Protein AF-A0ABD1MA36-F1 (afdb_monomer)

Sequence (153 aa):
MAEEEENAASSSSEFPKGRVKKIMALDKDVKRVSSEALFLVSRSTELFLQFLAEKSAQVAIEKKRKTVNLEHVRTAVKRHQPTRDFLLDDLPPPSKPNKPDKPTTSAARPKSDKPPLPGTRRIDQFFRKPEREAQAQEQAQAQTQPPVPVDES

InterPro domains:
  IPR003958 Transcription factor CBF/NF-Y/archaeal histone domain [PF00808] (14-77)
  IPR009072 Histone-fold [G3DSA:1.10.20.10] (1-92)
  IPR009072 Histone-fold [SSF47113] (12-80)
  IPR050568 Transcription/DNA replication regulator [PTHR10252] (5-130)

Structure (mmCIF, N/CA/C/O backbone):
data_AF-A0ABD1MA36-F1
#
_entry.id   AF-A0ABD1MA36-F1
#
loop_
_atom_site.group_PDB
_atom_site.id
_atom_site.type_symbol
_atom_site.label_atom_id
_atom_site.label_alt_id
_atom_site.label_comp_id
_atom_site.label_asym_id
_atom_site.label_entity_id
_atom_site.label_seq_id
_atom_site.pdbx_PDB_ins_code
_atom_site.Cartn_x
_atom_site.Cartn_y
_atom_site.Cartn_z
_atom_site.occupancy
_atom_site.B_iso_or_equiv
_atom_site.auth_seq_id
_atom_site.auth_comp_id
_atom_site.auth_asym_id
_atom_site.auth_atom_id
_atom_site.pdbx_PDB_model_num
ATOM 1 N N . MET A 1 1 ? 12.471 35.512 6.711 1.00 40.81 1 MET A N 1
ATOM 2 C CA . MET A 1 1 ? 12.816 34.508 5.686 1.00 40.81 1 MET A CA 1
ATOM 3 C C . MET A 1 1 ? 12.714 33.170 6.378 1.00 40.81 1 MET A C 1
ATOM 5 O O . MET A 1 1 ? 13.390 32.997 7.378 1.00 40.81 1 MET A O 1
ATOM 9 N N . ALA A 1 2 ? 11.750 32.345 5.972 1.00 47.16 2 ALA A N 1
ATOM 10 C CA . ALA A 1 2 ? 11.519 31.042 6.580 1.00 47.16 2 ALA A CA 1
ATOM 11 C C . ALA A 1 2 ? 12.681 30.113 6.220 1.00 47.16 2 ALA A C 1
ATOM 13 O O . ALA A 1 2 ? 13.101 30.077 5.066 1.00 47.16 2 ALA A O 1
ATOM 14 N N . GLU A 1 3 ? 13.209 29.438 7.230 1.00 49.53 3 GLU A N 1
ATOM 15 C CA . GLU A 1 3 ? 14.251 28.433 7.098 1.00 49.53 3 GLU A CA 1
ATOM 16 C C . GLU A 1 3 ? 13.647 27.214 6.392 1.00 49.53 3 GLU A C 1
ATOM 18 O O . GLU A 1 3 ? 12.673 26.624 6.863 1.00 49.53 3 GLU A O 1
ATOM 23 N N . GLU A 1 4 ? 14.174 26.888 5.213 1.00 54.16 4 GLU A N 1
ATOM 24 C CA . GLU A 1 4 ? 13.885 25.636 4.524 1.00 54.16 4 GLU A CA 1
ATOM 25 C C . GLU A 1 4 ? 14.589 24.521 5.298 1.00 54.16 4 GLU A C 1
ATOM 27 O O . GLU A 1 4 ? 15.789 24.289 5.160 1.00 54.16 4 GLU A O 1
ATOM 32 N N . GLU A 1 5 ? 13.837 23.865 6.178 1.00 54.09 5 GLU A N 1
ATOM 33 C CA . GLU A 1 5 ? 14.258 22.635 6.834 1.00 54.09 5 GLU A CA 1
ATOM 34 C C . GLU A 1 5 ? 14.298 21.530 5.763 1.00 54.09 5 GLU A C 1
ATOM 36 O O . GLU A 1 5 ? 13.314 20.831 5.507 1.00 54.09 5 GLU A O 1
ATOM 41 N N . GLU A 1 6 ? 15.439 21.411 5.076 1.00 51.22 6 GLU A N 1
ATOM 42 C CA . GLU A 1 6 ? 15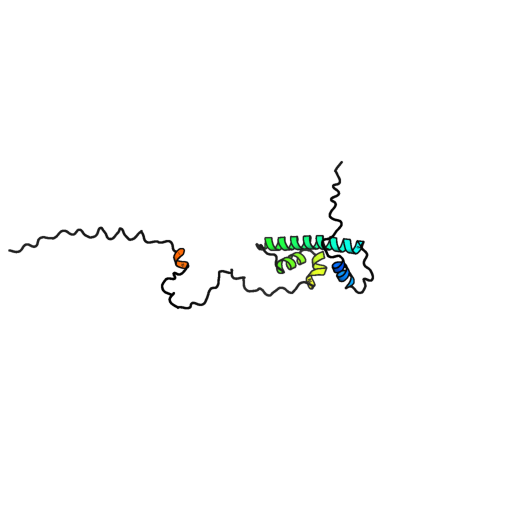.797 20.249 4.263 1.00 51.22 6 GLU A CA 1
ATOM 43 C C . GLU A 1 6 ? 15.914 19.048 5.206 1.00 51.22 6 GLU A C 1
ATOM 45 O O . GLU A 1 6 ? 16.984 18.666 5.682 1.00 51.22 6 GLU A O 1
ATOM 50 N N . ASN A 1 7 ? 14.765 18.469 5.543 1.00 51.31 7 ASN A N 1
ATOM 51 C CA . ASN A 1 7 ? 14.700 17.202 6.234 1.00 51.31 7 ASN A CA 1
ATOM 52 C C . ASN A 1 7 ? 15.269 16.160 5.271 1.00 51.31 7 ASN A C 1
ATOM 54 O O . ASN A 1 7 ? 14.581 15.701 4.355 1.00 51.31 7 ASN A O 1
ATOM 58 N N . ALA A 1 8 ? 16.549 15.841 5.459 1.00 49.66 8 ALA A N 1
ATOM 59 C CA . ALA A 1 8 ? 17.255 14.734 4.839 1.00 49.66 8 ALA A CA 1
ATOM 60 C C . ALA A 1 8 ? 16.605 13.409 5.274 1.00 49.66 8 ALA A C 1
ATOM 62 O O . ALA A 1 8 ? 17.170 12.615 6.027 1.00 49.66 8 ALA A O 1
ATOM 63 N N . ALA A 1 9 ? 15.381 13.177 4.803 1.00 56.97 9 ALA A N 1
ATOM 64 C CA . ALA A 1 9 ? 14.712 11.900 4.861 1.00 56.97 9 ALA A CA 1
ATOM 65 C C . ALA A 1 9 ? 15.627 10.917 4.137 1.00 56.97 9 ALA A C 1
ATOM 67 O O . ALA A 1 9 ? 15.914 11.083 2.950 1.00 56.97 9 ALA A O 1
ATOM 68 N N . SER A 1 10 ? 16.142 9.955 4.897 1.00 58.62 10 SER A N 1
ATOM 69 C CA . SER A 1 10 ? 17.074 8.917 4.473 1.00 58.62 10 SER A CA 1
ATOM 70 C C . SER A 1 10 ? 16.911 8.570 2.991 1.00 58.62 10 SER A C 1
ATOM 72 O O . SER A 1 10 ? 15.877 8.049 2.577 1.00 58.62 10 SER A O 1
ATOM 74 N N . SER A 1 11 ? 17.954 8.804 2.191 1.00 64.56 11 SER A N 1
ATOM 75 C CA . SER A 1 11 ? 18.029 8.451 0.760 1.00 64.56 11 SER A CA 1
ATOM 76 C C . SER A 1 11 ? 17.885 6.939 0.481 1.00 64.56 11 SER A C 1
ATOM 78 O O . SER A 1 11 ? 17.986 6.473 -0.656 1.00 64.56 11 SER A O 1
ATOM 80 N N . SER A 1 12 ? 17.630 6.154 1.526 1.00 70.81 12 SER A N 1
ATOM 81 C CA . SER A 1 12 ? 17.281 4.745 1.533 1.00 70.81 12 SER A CA 1
ATOM 82 C C . SER A 1 12 ? 15.805 4.538 1.890 1.00 70.81 12 SER A C 1
ATOM 84 O O . SER A 1 12 ? 15.363 4.955 2.957 1.00 70.81 12 SER A O 1
ATOM 86 N N . SER A 1 13 ? 15.076 3.815 1.039 1.00 80.06 13 SER A N 1
ATOM 87 C CA . SER A 1 13 ? 13.813 3.169 1.418 1.00 80.06 13 SER A CA 1
ATOM 88 C C . SER A 1 13 ? 14.076 1.916 2.266 1.00 80.06 13 SER A C 1
ATOM 90 O O . SER A 1 13 ? 15.102 1.254 2.078 1.00 80.06 13 SER A O 1
ATOM 92 N N . GLU A 1 14 ? 13.14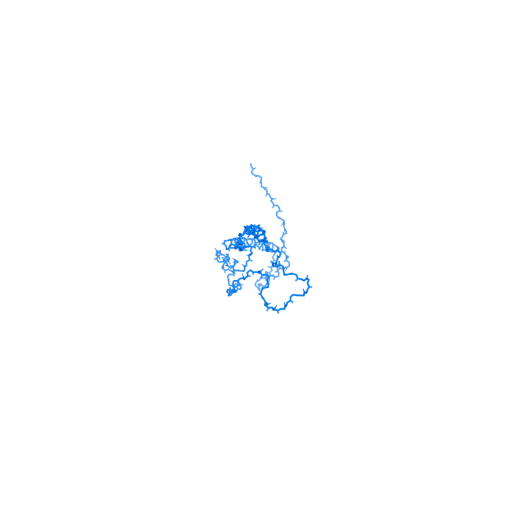1 1.561 3.151 1.00 87.12 14 GLU A N 1
ATOM 93 C CA . GLU A 1 14 ? 13.190 0.333 3.964 1.00 87.12 14 GLU A CA 1
ATOM 94 C C . GLU A 1 14 ? 12.997 -0.945 3.129 1.00 87.12 14 GLU A C 1
ATOM 96 O O . GLU A 1 14 ? 13.334 -2.052 3.562 1.00 87.12 14 GLU A O 1
ATOM 101 N N . PHE A 1 15 ? 12.476 -0.824 1.904 1.00 91.56 15 PHE A N 1
ATOM 102 C CA . PHE A 1 15 ? 12.208 -1.981 1.064 1.00 91.56 15 PHE A CA 1
ATOM 103 C C . PHE A 1 15 ? 13.481 -2.572 0.435 1.00 91.56 15 PHE A C 1
ATOM 105 O O . PHE A 1 15 ? 14.293 -1.856 -0.163 1.00 91.56 15 PHE A O 1
ATOM 112 N N . PRO A 1 16 ? 13.637 -3.912 0.432 1.00 94.62 16 PRO A N 1
ATOM 113 C CA . PRO A 1 16 ? 14.735 -4.557 -0.274 1.00 94.62 16 PRO A CA 1
ATOM 114 C C . PRO A 1 16 ? 14.669 -4.280 -1.783 1.00 94.62 16 PRO A C 1
ATOM 116 O O . PRO A 1 16 ? 13.815 -4.819 -2.492 1.00 94.62 16 PRO A O 1
ATOM 119 N N . LYS A 1 17 ? 15.631 -3.505 -2.299 1.00 92.50 17 LYS A N 1
ATOM 120 C CA . LYS A 1 17 ? 15.735 -3.111 -3.721 1.00 92.50 17 LYS A CA 1
ATOM 121 C C . LYS A 1 17 ? 15.542 -4.282 -4.690 1.00 92.50 17 LYS A C 1
ATOM 123 O O . LYS A 1 17 ? 14.803 -4.183 -5.668 1.00 92.50 17 LYS A O 1
ATOM 128 N N . GLY A 1 18 ? 16.174 -5.424 -4.402 1.00 95.25 18 GLY A N 1
ATOM 129 C CA . GLY A 1 18 ? 16.059 -6.628 -5.228 1.00 95.25 18 GLY A CA 1
ATOM 130 C C . GLY A 1 18 ? 14.643 -7.211 -5.273 1.00 95.25 18 GLY A C 1
ATOM 131 O O . GLY A 1 18 ? 14.244 -7.7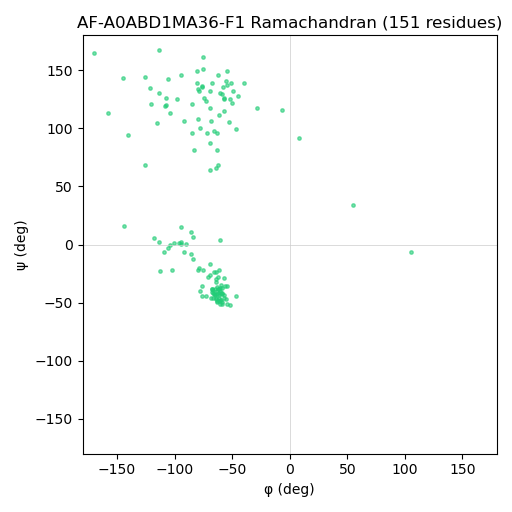59 -6.299 1.00 95.25 18 GLY A O 1
ATOM 132 N N . ARG A 1 19 ? 13.860 -7.080 -4.194 1.00 97.38 19 ARG A N 1
ATOM 133 C CA . ARG A 1 19 ? 12.474 -7.563 -4.144 1.00 97.38 19 ARG A CA 1
ATOM 134 C C . ARG A 1 19 ? 11.540 -6.644 -4.919 1.00 97.38 19 ARG A C 1
ATOM 136 O O . ARG A 1 19 ? 10.760 -7.156 -5.716 1.00 97.38 19 ARG A O 1
ATOM 143 N N . VAL A 1 20 ? 11.677 -5.328 -4.748 1.00 96.75 20 VAL A N 1
ATOM 144 C CA . VAL A 1 20 ? 10.892 -4.336 -5.501 1.00 96.75 20 VAL A CA 1
ATOM 145 C C . VAL A 1 20 ? 11.150 -4.494 -7.001 1.00 96.75 20 VAL A C 1
ATOM 147 O O . VAL A 1 20 ? 10.208 -4.666 -7.768 1.00 96.75 20 VAL A O 1
ATOM 150 N N . LYS A 1 21 ? 12.422 -4.599 -7.416 1.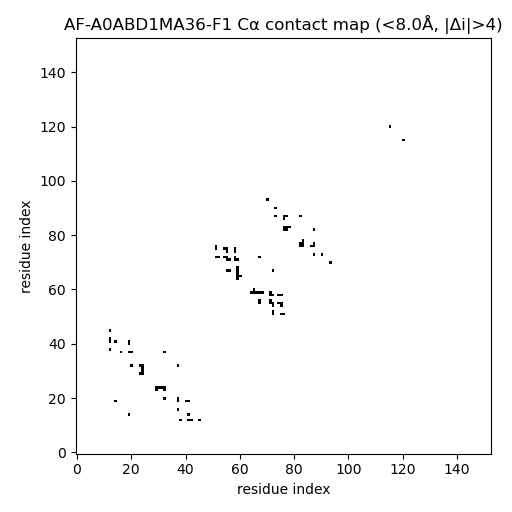00 96.38 21 LYS A N 1
ATOM 151 C CA . LYS A 1 21 ? 12.788 -4.825 -8.823 1.00 96.38 21 LYS A CA 1
ATOM 152 C C . LYS A 1 21 ? 12.179 -6.112 -9.390 1.00 96.38 21 LYS A C 1
ATOM 154 O O . LYS A 1 21 ? 11.706 -6.105 -10.521 1.00 96.38 21 LYS A O 1
ATOM 159 N N . LYS A 1 22 ? 12.179 -7.208 -8.619 1.00 97.19 22 LYS A N 1
ATOM 160 C CA . LYS A 1 22 ? 11.558 -8.477 -9.037 1.00 97.19 22 LYS A CA 1
ATOM 161 C C . LYS A 1 22 ? 10.050 -8.346 -9.241 1.00 97.19 22 LYS A C 1
ATOM 163 O O . LYS A 1 22 ? 9.550 -8.934 -10.184 1.00 97.19 22 LYS A O 1
ATOM 168 N N . ILE A 1 23 ? 9.351 -7.608 -8.376 1.00 97.62 23 ILE A N 1
ATOM 169 C CA . ILE A 1 23 ? 7.902 -7.385 -8.496 1.00 97.62 23 ILE A CA 1
ATOM 170 C C . ILE A 1 23 ? 7.598 -6.517 -9.720 1.00 97.62 23 ILE A C 1
ATOM 172 O O . ILE A 1 23 ? 6.749 -6.892 -10.518 1.00 97.62 23 ILE A O 1
ATOM 176 N N . MET A 1 24 ? 8.334 -5.417 -9.917 1.00 97.31 24 MET A N 1
ATOM 177 C CA . MET A 1 24 ? 8.173 -4.552 -11.095 1.00 97.31 24 MET A CA 1
ATOM 178 C C . MET A 1 24 ? 8.395 -5.312 -12.411 1.00 97.31 24 MET A C 1
ATOM 180 O O . MET A 1 24 ? 7.694 -5.074 -13.383 1.00 97.31 24 MET A O 1
ATOM 184 N N . ALA A 1 25 ? 9.350 -6.246 -12.434 1.00 95.94 25 ALA A N 1
ATOM 185 C CA . ALA A 1 25 ? 9.662 -7.065 -13.605 1.00 95.94 25 ALA A CA 1
ATOM 186 C C . ALA A 1 25 ? 8.759 -8.308 -13.774 1.00 95.94 25 ALA A C 1
ATOM 188 O O . ALA A 1 25 ? 9.043 -9.141 -14.633 1.00 95.94 25 ALA A O 1
ATOM 189 N N . LEU A 1 26 ? 7.708 -8.478 -12.955 1.00 97.00 26 LEU A N 1
ATOM 190 C CA . LEU A 1 26 ? 6.670 -9.488 -13.222 1.00 97.00 26 LEU A CA 1
ATOM 191 C C . LEU A 1 26 ? 5.826 -9.119 -14.444 1.00 97.00 26 LEU A C 1
ATOM 193 O O . LEU A 1 26 ? 5.273 -10.004 -15.097 1.00 97.00 26 LEU A O 1
ATOM 197 N N . ASP A 1 27 ? 5.736 -7.826 -14.745 1.00 96.56 27 ASP A N 1
ATOM 198 C CA . ASP A 1 27 ? 5.121 -7.332 -15.964 1.00 96.56 27 ASP A CA 1
ATOM 199 C C . ASP A 1 27 ? 6.035 -7.623 -17.168 1.00 96.56 27 ASP A C 1
ATOM 201 O O . ASP A 1 27 ? 7.204 -7.227 -17.201 1.00 96.56 27 ASP A O 1
ATOM 205 N N . LYS A 1 28 ? 5.489 -8.334 -18.162 1.00 96.25 28 LYS A N 1
ATOM 206 C CA . LYS A 1 28 ? 6.212 -8.779 -19.364 1.00 96.25 28 LYS A CA 1
ATOM 207 C C . LYS A 1 28 ? 6.647 -7.611 -20.248 1.00 96.25 28 LYS A C 1
ATOM 209 O O . LYS A 1 28 ? 7.617 -7.756 -20.994 1.00 96.25 28 LYS A O 1
ATOM 214 N N . ASP A 1 29 ? 5.970 -6.472 -20.147 1.00 96.94 29 ASP A N 1
ATOM 215 C CA . ASP A 1 29 ? 6.277 -5.286 -20.942 1.00 96.94 29 ASP A CA 1
ATOM 216 C C . ASP A 1 29 ? 7.414 -4.450 -20.317 1.00 96.94 29 ASP A C 1
ATOM 218 O O . ASP A 1 29 ? 8.041 -3.618 -20.985 1.00 96.94 29 ASP A O 1
ATOM 222 N N . VAL A 1 30 ? 7.782 -4.729 -19.059 1.00 96.12 30 VAL A N 1
ATOM 223 C CA . VAL A 1 30 ? 8.869 -4.047 -18.344 1.00 96.12 30 VAL A CA 1
ATOM 224 C C . VAL A 1 30 ? 10.221 -4.691 -18.668 1.00 96.12 30 VAL A C 1
ATOM 226 O O . VAL A 1 30 ? 10.668 -5.652 -18.047 1.00 96.12 3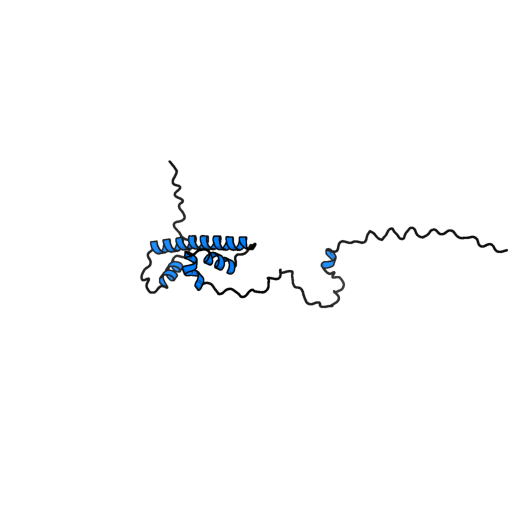0 VAL A O 1
ATOM 229 N N . LYS A 1 31 ? 10.941 -4.108 -19.635 1.00 93.69 31 LYS A N 1
ATOM 230 C CA . LYS A 1 31 ? 12.269 -4.601 -20.061 1.00 93.69 31 LYS A CA 1
ATOM 231 C C . LYS A 1 31 ? 13.407 -4.211 -19.117 1.00 93.69 31 LYS A C 1
ATOM 233 O O . LYS A 1 31 ? 14.351 -4.974 -18.916 1.00 93.69 31 LYS A O 1
ATOM 238 N N . ARG A 1 32 ? 13.382 -2.980 -18.602 1.00 94.31 32 ARG A N 1
ATOM 239 C CA . ARG A 1 32 ? 14.438 -2.407 -17.755 1.00 94.31 32 ARG A CA 1
ATOM 240 C C . ARG A 1 32 ? 13.815 -1.493 -16.709 1.00 94.31 32 ARG A C 1
ATOM 242 O O . ARG A 1 32 ? 12.880 -0.764 -17.005 1.00 94.31 32 ARG A O 1
ATOM 249 N N . VAL A 1 33 ? 14.384 -1.513 -15.508 1.00 95.94 33 VAL A N 1
ATOM 250 C CA . VAL A 1 33 ? 13.980 -0.662 -14.382 1.00 95.94 33 VAL A CA 1
ATOM 251 C C . VAL A 1 33 ? 15.187 0.177 -13.973 1.00 95.94 33 VAL A C 1
ATOM 253 O O . VAL A 1 33 ? 16.232 -0.393 -13.642 1.00 95.94 33 VAL A O 1
ATOM 256 N N . SER A 1 34 ? 15.059 1.505 -14.027 1.00 96.31 34 SER A N 1
ATOM 257 C CA . SER A 1 34 ? 16.100 2.440 -13.580 1.00 96.31 34 SER A CA 1
ATOM 258 C C . SER A 1 34 ? 16.168 2.514 -12.050 1.00 96.31 34 SER A C 1
ATOM 260 O O . SER A 1 34 ? 15.229 2.132 -11.347 1.00 96.31 34 SER A O 1
ATOM 262 N N . SER A 1 35 ? 17.286 3.007 -11.515 1.00 93.69 35 SER A N 1
ATOM 263 C CA . SER A 1 35 ? 17.449 3.243 -10.074 1.00 93.69 35 SER A CA 1
ATOM 264 C C . SER A 1 35 ? 16.467 4.286 -9.537 1.00 93.69 35 SER A C 1
ATOM 266 O O . SER A 1 35 ? 15.958 4.115 -8.434 1.00 93.69 35 SER A O 1
ATOM 268 N N . GLU A 1 36 ? 16.172 5.323 -10.322 1.00 94.19 36 GLU A N 1
ATOM 269 C CA . GLU A 1 36 ? 15.212 6.376 -9.968 1.00 94.19 36 GLU A CA 1
ATOM 270 C C . GLU A 1 36 ? 13.784 5.832 -9.885 1.00 94.19 36 GLU A C 1
ATOM 272 O O . GLU A 1 36 ? 13.096 6.065 -8.895 1.00 94.19 36 GLU A O 1
ATOM 277 N N . ALA A 1 37 ? 13.362 5.027 -10.869 1.00 95.44 37 ALA A N 1
ATOM 278 C CA . ALA A 1 37 ? 12.055 4.374 -10.838 1.00 95.44 37 ALA A CA 1
ATOM 279 C C . ALA A 1 37 ? 11.934 3.435 -9.630 1.00 95.44 37 ALA A C 1
ATOM 281 O O . ALA A 1 37 ? 10.910 3.422 -8.951 1.00 95.44 37 ALA A O 1
ATOM 282 N N . LEU A 1 38 ? 12.998 2.684 -9.325 1.00 95.06 38 LEU A N 1
ATOM 283 C CA . LEU A 1 38 ? 13.038 1.809 -8.158 1.00 95.06 38 LEU A CA 1
ATOM 284 C C . LEU A 1 38 ? 12.887 2.599 -6.850 1.00 95.06 38 LEU A C 1
ATOM 286 O O . LEU A 1 38 ? 12.140 2.177 -5.969 1.00 95.06 38 LEU A O 1
ATOM 290 N N . PHE A 1 39 ? 13.578 3.735 -6.724 1.00 93.50 39 PHE A N 1
ATOM 291 C CA . PHE A 1 39 ? 13.472 4.620 -5.564 1.00 93.50 39 PHE A CA 1
ATOM 292 C C . PHE A 1 39 ? 12.061 5.199 -5.421 1.00 93.50 39 PHE A C 1
ATOM 294 O O . PHE A 1 39 ? 11.465 5.073 -4.351 1.00 93.50 39 PHE A O 1
ATOM 301 N N . LEU A 1 40 ? 11.500 5.746 -6.504 1.00 95.44 40 LEU A N 1
ATOM 302 C CA . LEU A 1 40 ? 10.172 6.354 -6.495 1.00 95.44 40 LEU A CA 1
ATOM 303 C C . LEU A 1 40 ? 9.095 5.333 -6.125 1.00 95.44 40 LEU A C 1
ATOM 305 O O . LEU A 1 40 ? 8.319 5.582 -5.212 1.00 95.44 40 LEU A O 1
ATOM 309 N N . VAL A 1 41 ? 9.097 4.151 -6.751 1.00 96.38 41 VAL A N 1
ATOM 310 C CA . VAL A 1 41 ? 8.146 3.078 -6.419 1.00 96.38 41 VAL A CA 1
ATOM 311 C C . VAL A 1 41 ? 8.279 2.660 -4.959 1.00 96.38 41 VAL A C 1
ATOM 313 O O . VAL A 1 41 ? 7.266 2.475 -4.285 1.00 96.38 41 VAL A O 1
ATOM 316 N N . SER A 1 42 ? 9.505 2.548 -4.443 1.00 96.12 42 SER A N 1
ATOM 317 C CA . SER A 1 42 ? 9.717 2.170 -3.044 1.00 96.12 42 SER A CA 1
ATOM 318 C C . SER A 1 42 ? 9.136 3.227 -2.098 1.00 96.12 42 SER A C 1
ATOM 320 O O . SER A 1 42 ? 8.333 2.890 -1.230 1.00 96.12 42 SER A O 1
ATOM 322 N N . ARG A 1 43 ? 9.431 4.515 -2.327 1.00 95.00 43 ARG A N 1
ATOM 323 C CA . ARG A 1 43 ? 8.922 5.609 -1.487 1.00 95.00 43 ARG A CA 1
ATOM 324 C C . ARG A 1 43 ? 7.410 5.801 -1.610 1.00 95.00 43 ARG A C 1
ATOM 326 O O . ARG A 1 43 ? 6.731 5.992 -0.605 1.00 95.00 43 ARG A O 1
ATOM 333 N N . SER A 1 44 ? 6.860 5.703 -2.819 1.00 96.00 44 SER A N 1
ATOM 334 C CA . SER A 1 44 ? 5.412 5.728 -3.041 1.00 96.00 44 SER A CA 1
ATOM 335 C C . SER A 1 44 ? 4.716 4.579 -2.316 1.00 96.00 44 SER A C 1
ATOM 337 O O . SER A 1 44 ? 3.644 4.784 -1.756 1.00 96.00 44 SER A O 1
ATOM 339 N N . THR A 1 45 ? 5.330 3.392 -2.272 1.00 96.50 45 THR A N 1
ATOM 340 C CA . THR A 1 45 ? 4.778 2.238 -1.549 1.00 96.50 45 THR A CA 1
ATOM 341 C C . THR A 1 45 ? 4.780 2.467 -0.036 1.00 96.50 45 THR A C 1
ATOM 343 O O . THR A 1 45 ? 3.803 2.114 0.620 1.00 96.50 45 THR A O 1
ATOM 346 N N . GLU A 1 46 ? 5.816 3.099 0.527 1.00 95.25 46 GLU A N 1
ATOM 347 C CA . GLU A 1 46 ? 5.853 3.461 1.957 1.00 95.25 46 GLU A CA 1
ATOM 348 C C . GLU A 1 46 ? 4.702 4.409 2.314 1.00 95.25 46 GLU A C 1
ATOM 350 O O . GLU A 1 46 ? 3.909 4.123 3.213 1.00 95.25 46 GLU A O 1
ATOM 355 N N . LEU A 1 47 ? 4.560 5.497 1.550 1.00 96.31 47 LEU A N 1
ATOM 356 C CA . LEU A 1 47 ? 3.487 6.474 1.746 1.00 96.31 47 LEU A CA 1
ATOM 357 C C . LEU A 1 47 ? 2.104 5.845 1.542 1.00 96.31 47 LEU A C 1
ATOM 359 O O . LEU A 1 47 ? 1.169 6.133 2.288 1.00 96.31 47 LEU A O 1
ATOM 363 N N . PHE A 1 48 ? 1.970 4.949 0.562 1.00 97.50 48 PHE A N 1
ATOM 364 C CA . PHE A 1 48 ? 0.727 4.232 0.311 1.00 97.50 48 PHE A CA 1
ATOM 365 C C . PHE A 1 48 ? 0.346 3.300 1.469 1.00 97.50 48 PHE A C 1
ATOM 367 O O . PHE A 1 48 ? -0.818 3.278 1.875 1.00 97.50 48 PHE A O 1
ATOM 374 N N . LEU A 1 49 ? 1.304 2.555 2.031 1.00 97.06 49 LEU A N 1
ATOM 375 C CA . LEU A 1 49 ? 1.053 1.694 3.189 1.00 97.06 49 LEU A CA 1
ATOM 376 C C . LEU A 1 49 ? 0.670 2.507 4.422 1.00 97.06 49 LEU A C 1
ATOM 378 O O . LEU A 1 49 ? -0.276 2.125 5.110 1.00 97.06 49 LEU A O 1
ATOM 382 N N . GLN A 1 50 ? 1.349 3.630 4.674 1.00 97.38 50 GLN A N 1
ATOM 383 C CA . GLN A 1 50 ? 0.985 4.538 5.758 1.00 97.38 50 GLN A CA 1
ATOM 384 C C . GLN A 1 50 ? -0.454 5.039 5.585 1.00 97.38 50 GLN A C 1
ATOM 386 O O . GLN A 1 50 ? -1.281 4.871 6.483 1.00 97.38 50 GLN A O 1
ATOM 391 N N . PHE A 1 51 ? -0.785 5.557 4.400 1.00 98.12 51 PHE A N 1
ATOM 392 C CA . PHE A 1 51 ? -2.134 6.007 4.069 1.00 98.12 51 PHE A CA 1
ATOM 393 C C . PHE A 1 51 ? -3.181 4.905 4.299 1.00 98.12 51 PHE A C 1
ATOM 395 O O . PHE A 1 51 ? -4.184 5.120 4.984 1.00 98.12 51 PHE A O 1
ATOM 402 N N . LEU A 1 52 ? -2.958 3.705 3.755 1.00 98.00 52 LEU A N 1
ATOM 403 C CA . LEU A 1 52 ? -3.918 2.608 3.858 1.00 98.00 52 LEU A CA 1
ATOM 404 C C . LEU A 1 52 ? -4.074 2.122 5.306 1.00 98.00 52 LEU A C 1
ATOM 406 O O . LEU A 1 52 ? -5.196 1.825 5.732 1.00 98.00 52 LEU A O 1
ATOM 410 N N . ALA A 1 53 ? -2.980 2.062 6.069 1.00 98.12 53 ALA A N 1
ATOM 411 C CA . ALA A 1 53 ? -2.991 1.686 7.478 1.00 98.12 53 ALA A CA 1
ATOM 412 C C . ALA A 1 53 ? -3.784 2.697 8.318 1.00 98.12 53 ALA A C 1
ATOM 414 O O . ALA A 1 53 ? -4.671 2.293 9.071 1.00 98.12 53 ALA A O 1
ATOM 415 N N . GLU A 1 54 ? -3.547 3.998 8.132 1.00 98.44 54 GLU A N 1
ATOM 416 C CA . GLU A 1 54 ? -4.272 5.068 8.824 1.00 98.44 54 GLU A CA 1
ATOM 417 C C . GLU A 1 54 ? -5.775 5.026 8.523 1.00 98.44 54 GLU A C 1
ATOM 419 O O . GLU A 1 54 ? -6.598 5.044 9.442 1.00 98.44 54 GLU A O 1
ATOM 424 N N . LYS A 1 55 ? -6.163 4.894 7.247 1.00 98.31 55 LYS A N 1
ATOM 425 C CA . LYS A 1 55 ? -7.582 4.795 6.862 1.00 98.31 55 LYS A CA 1
ATOM 426 C C . LYS A 1 55 ? -8.242 3.531 7.409 1.00 98.31 55 LYS A C 1
ATOM 428 O O . LYS A 1 55 ? -9.385 3.579 7.864 1.00 98.31 55 LYS A O 1
ATOM 433 N N . SER A 1 56 ? -7.526 2.410 7.422 1.00 98.19 56 SER A N 1
ATOM 434 C CA . SER A 1 56 ? -8.021 1.155 8.001 1.00 98.19 56 SER A CA 1
ATOM 435 C C . SER A 1 56 ? -8.171 1.246 9.523 1.00 98.19 56 SER A C 1
ATOM 437 O O . SER A 1 56 ? -9.147 0.735 10.078 1.00 98.19 56 SER A O 1
ATOM 439 N N . ALA A 1 57 ? -7.248 1.930 10.204 1.00 98.44 57 ALA A N 1
ATOM 440 C CA . ALA A 1 57 ? -7.315 2.186 11.638 1.00 98.44 57 ALA A CA 1
ATOM 441 C C . ALA A 1 57 ? -8.486 3.112 12.000 1.00 98.44 57 ALA A C 1
ATOM 443 O O . ALA A 1 57 ? -9.218 2.809 12.940 1.00 98.44 57 ALA A O 1
ATOM 444 N N . GLN A 1 58 ? -8.734 4.170 11.219 1.00 98.44 58 GLN A N 1
ATOM 445 C CA . GLN A 1 58 ? -9.903 5.047 11.389 1.00 98.44 58 GLN A CA 1
ATOM 446 C C . GLN A 1 58 ? -11.212 4.243 11.351 1.00 98.44 58 GLN A C 1
ATOM 448 O O . GLN A 1 58 ? -12.022 4.341 12.271 1.00 98.44 58 GLN A O 1
ATOM 453 N N . VAL A 1 59 ? -11.373 3.347 10.368 1.00 98.19 59 VAL A N 1
ATOM 454 C CA . VAL A 1 59 ? -12.539 2.446 10.303 1.00 98.19 59 VAL A CA 1
ATOM 455 C C . VAL A 1 59 ? -12.630 1.527 11.530 1.00 98.19 59 VAL A C 1
ATOM 457 O O . VAL A 1 59 ? -13.727 1.266 12.028 1.00 98.19 59 VAL A O 1
ATOM 460 N N . ALA A 1 60 ? -11.504 0.998 12.015 1.00 98.12 60 ALA A N 1
ATOM 461 C CA . ALA A 1 60 ? -11.490 0.138 13.199 1.00 98.12 60 ALA A CA 1
ATOM 462 C C . ALA A 1 60 ? -11.955 0.897 14.456 1.00 98.12 60 ALA A C 1
ATOM 464 O O . ALA A 1 60 ? -12.774 0.379 15.220 1.00 98.12 60 ALA A O 1
ATOM 465 N N . ILE A 1 61 ? -11.486 2.138 14.625 1.00 98.19 61 ILE A N 1
ATOM 466 C CA . ILE A 1 61 ? -11.854 3.037 15.726 1.00 98.19 61 ILE A CA 1
ATOM 467 C C . ILE A 1 61 ? -13.345 3.384 15.664 1.00 98.19 61 ILE A C 1
ATOM 469 O O . ILE A 1 61 ? -14.036 3.250 16.674 1.00 98.19 61 ILE A O 1
ATOM 473 N N . GLU A 1 62 ? -13.873 3.730 14.485 1.00 97.50 62 GLU A N 1
ATOM 474 C CA . GLU A 1 62 ? -15.313 3.964 14.274 1.00 97.50 62 GLU A CA 1
ATOM 475 C C . GLU A 1 62 ? -16.158 2.749 14.695 1.00 97.50 62 GLU A C 1
ATOM 477 O O . GLU A 1 62 ? -17.237 2.890 15.272 1.00 97.50 62 GLU A O 1
ATOM 482 N N . LYS A 1 63 ? -15.640 1.534 14.470 1.00 96.31 63 LYS A N 1
ATOM 483 C CA . LYS A 1 63 ? -16.267 0.265 14.877 1.00 96.31 63 LYS A CA 1
ATOM 484 C C . LYS A 1 63 ? -15.946 -0.156 16.318 1.00 96.31 63 LYS A C 1
ATOM 486 O O . LYS A 1 63 ? -16.261 -1.284 16.700 1.00 96.31 63 LYS A O 1
ATOM 491 N N . LYS A 1 64 ? -15.337 0.720 17.128 1.00 97.19 64 LYS A N 1
ATOM 492 C CA . LYS A 1 64 ? -14.943 0.470 18.529 1.00 97.19 64 LYS A CA 1
ATOM 493 C C . LYS A 1 64 ? -14.043 -0.763 18.692 1.00 97.19 64 LYS A C 1
ATOM 495 O O . LYS A 1 64 ? -14.128 -1.486 19.687 1.00 97.19 64 LYS A O 1
ATOM 500 N N . ARG A 1 65 ? -13.183 -1.037 17.709 1.00 97.50 65 ARG A N 1
ATOM 501 C CA . ARG A 1 65 ? -12.200 -2.127 17.742 1.00 97.50 65 ARG A CA 1
ATOM 502 C C . ARG A 1 65 ? -10.799 -1.566 17.971 1.00 97.50 65 ARG A C 1
ATOM 504 O O . ARG A 1 65 ? -10.441 -0.531 17.427 1.00 97.50 65 ARG A O 1
ATOM 511 N N . LYS A 1 66 ? -9.993 -2.295 18.746 1.00 95.50 66 LYS A N 1
ATOM 512 C CA . LYS A 1 66 ? -8.563 -2.005 18.964 1.00 95.50 66 LYS A CA 1
ATOM 513 C C . LYS A 1 66 ? -7.644 -2.738 17.974 1.00 95.50 66 LYS A C 1
ATOM 515 O O . LYS A 1 66 ? -6.443 -2.510 17.974 1.00 95.50 66 LYS A O 1
ATOM 520 N N . THR A 1 67 ? -8.210 -3.618 17.148 1.00 96.56 67 THR A N 1
ATOM 521 C CA . THR A 1 67 ? -7.488 -4.464 16.188 1.00 96.56 67 THR A CA 1
ATOM 522 C C . THR A 1 67 ? -7.990 -4.181 14.776 1.00 96.56 67 THR A C 1
ATOM 524 O O . THR A 1 67 ? -9.201 -4.099 14.545 1.00 96.56 67 THR A O 1
ATOM 527 N N . VAL A 1 68 ? -7.065 -4.035 13.826 1.00 97.44 68 VAL A N 1
ATOM 528 C CA . VAL A 1 68 ? -7.380 -3.877 12.403 1.00 97.44 68 VAL A CA 1
ATOM 529 C C . VAL A 1 68 ? -7.552 -5.259 11.772 1.00 97.44 68 VAL A C 1
ATOM 531 O O . VAL A 1 68 ? -6.631 -6.066 11.792 1.00 97.44 68 VAL A O 1
ATOM 534 N N . ASN A 1 69 ? -8.730 -5.515 11.200 1.00 95.31 69 ASN A N 1
ATOM 535 C CA . ASN A 1 69 ? -9.061 -6.751 10.491 1.00 95.31 69 ASN A CA 1
ATOM 536 C C . ASN A 1 69 ? -9.282 -6.461 9.000 1.00 95.31 69 ASN A C 1
ATOM 538 O O . ASN A 1 69 ? -9.484 -5.309 8.607 1.00 95.31 69 ASN A O 1
ATOM 542 N N . LEU A 1 70 ? -9.337 -7.514 8.178 1.00 94.75 70 LEU A N 1
ATOM 543 C CA . LEU A 1 70 ? -9.540 -7.401 6.727 1.00 94.75 70 LEU A CA 1
ATOM 544 C C . LEU A 1 70 ? -10.803 -6.601 6.353 1.00 94.75 70 LEU A C 1
ATOM 546 O O . LEU A 1 70 ? -10.788 -5.812 5.413 1.00 94.75 70 LEU A O 1
ATOM 550 N N . GLU A 1 71 ? -11.878 -6.724 7.134 1.00 95.31 71 GLU A N 1
ATOM 551 C CA . GLU A 1 71 ? -13.117 -5.960 6.927 1.00 95.31 71 GLU A CA 1
ATOM 552 C C . GLU A 1 71 ? -12.931 -4.441 7.097 1.00 95.31 71 GLU A C 1
ATOM 554 O O . GLU A 1 71 ? -13.632 -3.646 6.461 1.00 95.31 71 GLU A O 1
ATOM 559 N N . HIS A 1 72 ? -11.984 -4.008 7.936 1.00 97.00 72 HIS A N 1
ATOM 560 C CA . HIS A 1 72 ? -11.647 -2.592 8.090 1.00 97.00 72 HIS A CA 1
ATOM 561 C C . HIS A 1 72 ? -10.890 -2.085 6.860 1.00 97.00 72 HIS A C 1
ATOM 563 O O . HIS A 1 72 ? -11.274 -1.056 6.306 1.00 97.00 72 HIS A O 1
ATOM 569 N N . VAL A 1 73 ? -9.914 -2.862 6.374 1.00 96.88 73 VAL A N 1
ATOM 570 C CA . VAL A 1 73 ? -9.164 -2.571 5.140 1.00 96.88 73 VAL A CA 1
ATOM 571 C C . VAL A 1 73 ? -10.107 -2.476 3.945 1.00 96.88 73 VAL A C 1
ATOM 573 O O . VAL A 1 73 ? -10.109 -1.475 3.237 1.00 96.88 73 VAL A O 1
ATOM 576 N N . ARG A 1 74 ? -11.001 -3.456 3.766 1.00 96.25 74 ARG A N 1
ATOM 577 C CA . ARG A 1 74 ? -12.001 -3.430 2.690 1.00 96.25 74 ARG A CA 1
ATOM 578 C C . ARG A 1 74 ? -12.878 -2.182 2.744 1.00 96.25 74 ARG A C 1
ATOM 580 O O . ARG A 1 74 ? -13.181 -1.597 1.707 1.00 96.25 74 ARG A O 1
ATOM 587 N N . THR A 1 75 ? -13.327 -1.788 3.933 1.00 96.62 75 THR A N 1
ATOM 588 C CA . THR A 1 75 ? -14.156 -0.584 4.081 1.00 96.62 75 THR A CA 1
ATOM 589 C C . THR A 1 75 ? -13.353 0.673 3.734 1.00 96.62 75 THR A C 1
ATOM 591 O O . THR A 1 75 ? -13.868 1.533 3.028 1.00 96.62 75 THR A O 1
ATOM 594 N N . ALA A 1 76 ? -12.098 0.768 4.183 1.00 97.50 76 ALA A N 1
ATOM 595 C CA . ALA A 1 76 ? -11.212 1.887 3.872 1.00 97.50 76 ALA A CA 1
ATOM 596 C C . ALA A 1 76 ? -10.949 2.009 2.362 1.00 97.50 76 ALA A C 1
ATOM 598 O O . ALA A 1 76 ? -11.127 3.088 1.802 1.00 97.50 76 ALA A O 1
ATOM 599 N N . VAL A 1 77 ? -10.640 0.893 1.691 1.00 97.38 77 VAL A N 1
ATOM 600 C CA . VAL A 1 77 ? -10.472 0.826 0.229 1.00 97.38 77 VAL A CA 1
ATOM 601 C C . VAL A 1 77 ? -11.734 1.309 -0.488 1.00 97.38 77 VAL A C 1
ATOM 603 O O . VAL A 1 77 ? -11.648 2.155 -1.367 1.00 97.38 77 VAL A O 1
ATOM 606 N N . LYS A 1 78 ? -12.927 0.862 -0.070 1.00 96.81 78 LYS A N 1
ATOM 607 C CA . LYS A 1 78 ? -14.200 1.300 -0.675 1.00 96.81 78 LYS A CA 1
ATOM 608 C C . LYS A 1 78 ? -14.476 2.802 -0.534 1.00 96.81 78 LYS A C 1
ATOM 610 O O . LYS A 1 78 ? -15.197 3.342 -1.368 1.00 96.81 78 LYS A O 1
ATOM 615 N N . ARG A 1 79 ? -13.954 3.459 0.510 1.00 97.25 79 ARG A N 1
ATOM 616 C CA . ARG A 1 79 ? -14.154 4.899 0.770 1.00 97.25 79 ARG A CA 1
ATOM 617 C C . ARG A 1 79 ? -13.260 5.801 -0.084 1.00 97.25 79 ARG A C 1
ATOM 619 O O . ARG A 1 79 ? -13.577 6.976 -0.220 1.00 97.25 79 ARG A O 1
ATOM 626 N N . HIS A 1 80 ? -12.161 5.285 -0.635 1.00 97.50 80 HIS A N 1
ATOM 62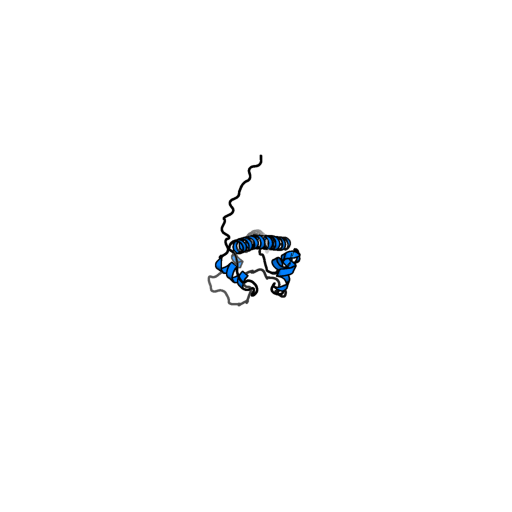7 C CA . HIS A 1 80 ? -11.211 6.068 -1.424 1.00 97.50 80 HIS A CA 1
ATOM 628 C C . HIS A 1 80 ? -11.176 5.580 -2.873 1.00 97.50 80 HIS A C 1
ATOM 630 O O . HIS A 1 80 ? -10.581 4.544 -3.165 1.00 97.50 80 HIS A O 1
ATOM 636 N N . GLN A 1 81 ? -11.803 6.338 -3.778 1.00 97.12 81 GLN A N 1
ATOM 637 C CA . GLN A 1 81 ? -12.021 5.931 -5.169 1.00 97.12 81 GLN A CA 1
ATOM 638 C C . GLN A 1 81 ? -10.738 5.466 -5.889 1.00 97.12 81 GLN A C 1
ATOM 640 O O . GLN A 1 81 ? -10.743 4.329 -6.352 1.00 97.12 81 GLN A O 1
ATOM 645 N N . PRO A 1 82 ? -9.619 6.224 -5.905 1.00 96.81 82 PRO A N 1
ATOM 646 C CA . PRO A 1 82 ? -8.413 5.781 -6.610 1.00 96.81 82 PRO A CA 1
ATOM 647 C C . PRO A 1 82 ? -7.864 4.452 -6.093 1.00 96.81 82 PRO A C 1
ATOM 649 O O . PRO A 1 82 ? -7.361 3.648 -6.863 1.00 96.81 82 PRO A O 1
ATOM 652 N N . THR A 1 83 ? -7.967 4.197 -4.785 1.00 96.75 83 THR A N 1
ATOM 653 C CA . THR A 1 83 ? -7.520 2.924 -4.201 1.00 96.75 83 THR A CA 1
ATOM 654 C C . THR A 1 83 ? -8.495 1.793 -4.489 1.00 96.75 83 THR A C 1
ATOM 656 O O . THR A 1 83 ? -8.079 0.659 -4.710 1.00 96.75 83 THR A O 1
ATOM 659 N N . ARG A 1 84 ? -9.795 2.094 -4.501 1.00 96.75 84 ARG A N 1
ATOM 660 C CA . ARG A 1 84 ? -10.840 1.136 -4.849 1.00 96.75 84 ARG A CA 1
ATOM 661 C C . ARG A 1 84 ? -10.644 0.577 -6.251 1.00 96.75 84 ARG A C 1
ATOM 663 O O . ARG A 1 84 ? -10.791 -0.627 -6.421 1.00 96.75 84 ARG A O 1
ATOM 670 N N . ASP A 1 85 ? -10.294 1.441 -7.197 1.00 97.06 85 ASP A N 1
ATOM 671 C CA . ASP A 1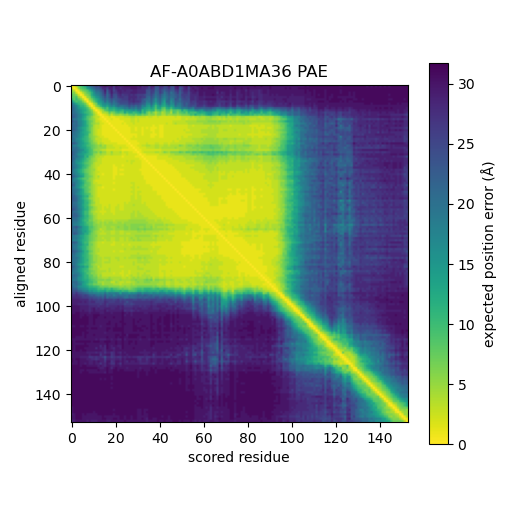 85 ? -10.227 1.105 -8.619 1.00 97.06 85 ASP A CA 1
ATOM 672 C C . ASP A 1 85 ? -9.157 0.049 -8.941 1.00 97.06 85 ASP A C 1
ATOM 674 O O . ASP A 1 85 ? -9.309 -0.664 -9.925 1.00 97.06 85 ASP A O 1
ATOM 678 N N . PHE A 1 86 ? -8.119 -0.103 -8.105 1.00 96.25 86 PHE A N 1
ATOM 679 C CA . PHE A 1 86 ? -7.088 -1.128 -8.312 1.00 96.25 86 PHE A CA 1
ATOM 680 C C . PHE A 1 86 ? -7.061 -2.245 -7.263 1.00 96.25 86 PHE A C 1
ATOM 682 O O . PHE A 1 86 ? -6.545 -3.312 -7.561 1.00 96.25 86 PHE A O 1
ATOM 689 N N . LEU A 1 87 ? -7.577 -2.038 -6.042 1.00 96.00 87 LEU A N 1
ATOM 690 C CA . LEU A 1 87 ? -7.487 -3.056 -4.982 1.00 96.00 87 LEU A CA 1
ATOM 691 C C . LEU A 1 87 ? -8.758 -3.853 -4.738 1.00 96.00 87 LEU A C 1
ATOM 693 O O . LEU A 1 87 ? -8.676 -4.907 -4.113 1.00 96.00 87 LEU A O 1
ATOM 697 N N . LEU A 1 88 ? -9.940 -3.352 -5.107 1.00 92.56 88 LEU A N 1
ATOM 698 C CA . LEU A 1 88 ? -11.181 -3.946 -4.602 1.00 92.56 88 LEU A CA 1
ATOM 699 C C . LEU A 1 88 ? -11.340 -5.418 -5.014 1.00 92.56 88 LEU A C 1
ATOM 701 O O . LEU A 1 88 ? -11.784 -6.223 -4.189 1.00 92.56 88 LEU A O 1
ATOM 705 N N . ASP A 1 89 ? -10.942 -5.738 -6.241 1.00 92.88 89 ASP A N 1
ATOM 706 C CA . ASP A 1 89 ? -11.092 -7.063 -6.844 1.00 92.88 89 ASP A CA 1
ATOM 707 C C . ASP A 1 89 ? -10.009 -8.055 -6.381 1.00 92.88 89 ASP A C 1
ATOM 709 O O . ASP A 1 89 ? -10.249 -9.261 -6.360 1.00 92.88 89 ASP A O 1
ATOM 713 N N . ASP A 1 90 ? -8.867 -7.555 -5.900 1.00 94.44 90 ASP A N 1
ATOM 714 C CA . ASP A 1 90 ? -7.758 -8.368 -5.379 1.00 94.44 90 ASP A CA 1
ATOM 715 C C . ASP A 1 90 ? -7.921 -8.739 -3.891 1.00 94.44 90 ASP A C 1
ATOM 717 O O . ASP A 1 90 ? -7.158 -9.540 -3.340 1.00 94.44 90 ASP A O 1
ATOM 721 N N . LEU A 1 91 ? -8.912 -8.168 -3.194 1.00 92.06 91 LEU A N 1
ATOM 722 C CA . LEU A 1 91 ? -9.142 -8.450 -1.775 1.00 92.06 91 LEU A CA 1
ATOM 723 C C . LEU A 1 91 ? -9.899 -9.777 -1.563 1.00 92.06 91 LEU A C 1
ATOM 725 O O . LEU A 1 91 ? -10.972 -9.967 -2.143 1.00 92.06 91 LEU A O 1
ATOM 729 N N . PRO A 1 92 ? -9.464 -10.644 -0.621 1.00 89.81 92 PRO A N 1
ATOM 730 C CA . PRO A 1 92 ? -10.145 -11.906 -0.323 1.00 89.81 92 PRO A CA 1
ATOM 731 C C . PRO A 1 92 ? -11.623 -11.690 0.011 1.00 89.81 92 PRO A C 1
ATOM 733 O O . PRO A 1 92 ? -11.921 -10.763 0.772 1.00 89.81 92 PRO A O 1
ATOM 736 N N . PRO A 1 93 ? -12.560 -12.515 -0.497 1.00 85.19 93 PRO A N 1
ATOM 737 C CA . PRO A 1 93 ? -13.998 -12.315 -0.315 1.00 85.19 93 PRO A CA 1
ATOM 738 C C . PRO A 1 93 ? -14.363 -12.184 1.171 1.00 85.19 93 PRO A C 1
ATOM 740 O O . PRO A 1 93 ? -13.666 -12.738 2.024 1.00 85.19 93 PRO A O 1
ATOM 743 N N . PRO A 1 94 ? -15.421 -11.423 1.512 1.00 81.88 94 PRO A N 1
ATOM 744 C CA . PRO A 1 94 ? -15.789 -11.202 2.907 1.00 81.88 94 PRO A CA 1
ATOM 745 C C . PRO A 1 94 ? -16.020 -12.547 3.568 1.00 81.88 94 PRO A C 1
ATOM 747 O O . PRO A 1 94 ? -16.788 -13.372 3.064 1.00 81.88 94 PRO A O 1
ATOM 750 N N . SER A 1 95 ? -15.320 -12.782 4.676 1.00 69.62 95 SER A N 1
ATOM 751 C CA . SER A 1 95 ? -15.585 -13.968 5.467 1.00 69.62 95 SER A CA 1
ATOM 752 C C . SER A 1 95 ? -17.047 -13.901 5.893 1.00 69.62 95 SER A C 1
ATOM 754 O O . SER A 1 95 ? -17.538 -12.874 6.370 1.00 69.62 95 SER A O 1
ATOM 756 N N . LYS A 1 96 ? -17.782 -14.994 5.660 1.00 66.44 96 LYS A N 1
ATOM 757 C CA . LYS A 1 96 ? -19.141 -15.141 6.191 1.00 66.44 96 LYS A CA 1
ATOM 758 C C . LYS A 1 96 ? -19.067 -14.838 7.688 1.00 66.44 96 LYS A C 1
ATOM 760 O O . LYS A 1 96 ? -18.080 -15.257 8.297 1.00 66.44 96 LYS A O 1
ATOM 765 N N . PRO A 1 97 ? -20.041 -14.116 8.268 1.00 61.12 97 PRO A N 1
ATOM 766 C CA . PRO A 1 97 ? -19.973 -13.701 9.659 1.00 61.12 97 PRO A CA 1
ATOM 767 C C . PRO A 1 97 ? -19.712 -14.932 10.522 1.00 61.12 97 PRO A C 1
ATOM 769 O O . PRO A 1 97 ? -20.589 -15.776 10.714 1.00 61.12 97 PRO A O 1
ATOM 772 N N . ASN A 1 98 ? -18.475 -15.054 11.005 1.00 58.50 98 ASN A N 1
ATOM 773 C CA . ASN A 1 98 ? -18.183 -15.991 12.063 1.00 58.50 98 ASN A CA 1
ATOM 774 C C . ASN A 1 98 ? -19.045 -15.540 13.233 1.00 58.50 98 ASN A C 1
ATOM 776 O O . ASN A 1 98 ? -19.117 -14.347 13.549 1.00 58.50 98 ASN A O 1
ATOM 780 N N . LYS A 1 99 ? -19.769 -16.509 13.800 1.00 54.28 99 LYS A N 1
ATOM 781 C CA . LYS A 1 99 ? -20.575 -16.349 15.010 1.00 54.28 99 LYS A CA 1
ATOM 782 C C . LYS A 1 99 ? -19.804 -15.460 15.988 1.00 54.28 99 LYS A C 1
ATOM 784 O O . LYS A 1 99 ? -18.587 -15.630 16.068 1.00 54.28 99 LYS A O 1
ATOM 789 N N . PRO A 1 100 ? -20.487 -14.527 16.676 1.00 54.84 100 PRO A N 1
ATOM 790 C CA . PRO A 1 100 ? -19.835 -13.512 17.491 1.00 54.84 100 PRO A CA 1
ATOM 791 C C . PRO A 1 100 ? -18.738 -14.163 18.317 1.00 54.84 100 PRO A C 1
ATOM 793 O O . PRO A 1 100 ? -19.012 -15.178 18.964 1.00 54.84 100 PRO A O 1
ATOM 796 N N . ASP A 1 101 ? -17.526 -13.601 18.235 1.00 53.25 101 ASP A N 1
ATOM 797 C CA . ASP A 1 101 ? -16.409 -13.949 19.102 1.00 53.25 101 ASP A CA 1
ATOM 798 C C . ASP A 1 101 ? -16.952 -13.960 20.522 1.00 53.25 101 ASP A C 1
ATOM 800 O O . ASP A 1 101 ? -17.181 -12.918 21.146 1.00 53.25 101 ASP A O 1
ATOM 804 N N . LYS A 1 102 ? -17.250 -15.166 21.002 1.00 49.50 102 LYS A N 1
ATOM 805 C CA . LYS A 1 102 ? -17.554 -15.380 22.397 1.00 49.50 102 LYS A CA 1
ATOM 806 C C . LYS A 1 102 ? -16.312 -14.845 23.102 1.00 49.50 102 LYS A C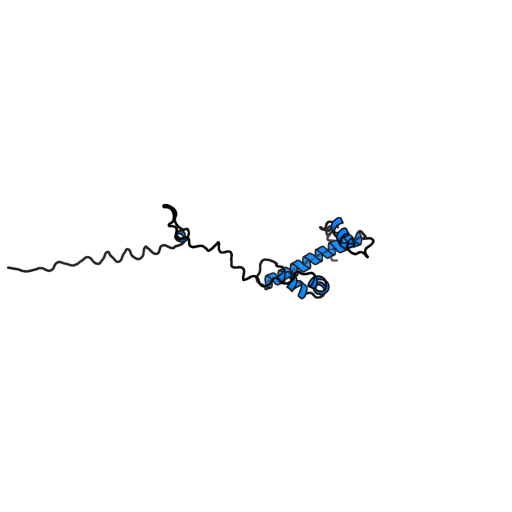 1
ATOM 808 O O . LYS A 1 102 ? -15.212 -15.258 22.718 1.00 49.50 102 LYS A O 1
ATOM 813 N N . PRO A 1 103 ? -16.442 -13.919 24.067 1.00 42.03 103 PRO A N 1
ATOM 814 C CA . PRO A 1 103 ? -15.293 -13.556 24.870 1.00 42.03 103 PRO A CA 1
ATOM 815 C C . PRO A 1 103 ? -14.683 -14.869 25.349 1.00 42.03 103 PRO A C 1
ATOM 817 O O . PRO A 1 103 ? -15.412 -15.769 25.776 1.00 42.03 103 PRO A O 1
ATOM 820 N N . THR A 1 104 ? -13.370 -15.009 25.207 1.00 44.53 104 THR A N 1
ATOM 821 C CA . THR A 1 104 ? -12.584 -16.046 25.863 1.00 44.53 104 THR A CA 1
ATOM 822 C C . THR A 1 104 ? -12.665 -15.819 27.374 1.00 44.53 104 THR A C 1
ATOM 824 O O . THR A 1 104 ? -11.691 -15.508 28.042 1.00 44.53 104 THR A O 1
ATOM 827 N N . THR A 1 105 ? -13.858 -15.980 27.944 1.00 44.66 105 THR A N 1
ATOM 828 C CA . THR A 1 105 ? -13.994 -16.568 29.259 1.00 44.66 105 THR A CA 1
ATOM 829 C C . THR A 1 105 ? -13.588 -18.021 29.076 1.00 44.66 105 THR A C 1
ATOM 831 O O . THR A 1 105 ? -14.247 -18.803 28.388 1.00 44.66 105 THR A O 1
ATOM 834 N N . SER A 1 106 ? -12.390 -18.307 29.579 1.00 43.19 106 SER A N 1
ATOM 835 C CA . SER A 1 106 ? -11.903 -19.622 29.982 1.00 43.19 106 SER A CA 1
ATOM 836 C C . SER A 1 106 ? -12.973 -20.720 29.934 1.00 43.19 106 SER A C 1
ATOM 838 O O . SER A 1 106 ? -13.969 -20.681 30.651 1.00 43.19 106 SER A O 1
ATOM 840 N N . ALA A 1 107 ? -12.736 -21.690 29.050 1.00 47.81 107 ALA A N 1
ATOM 841 C CA . ALA A 1 107 ? -13.292 -23.040 29.027 1.00 47.81 107 ALA A CA 1
ATOM 842 C C . ALA A 1 107 ? -14.417 -23.344 30.047 1.00 47.81 107 ALA A C 1
ATOM 844 O O . ALA A 1 107 ? -14.183 -23.847 31.142 1.00 47.81 107 ALA A O 1
ATOM 845 N N . ALA A 1 108 ? -15.665 -23.144 29.629 1.00 43.50 108 ALA A N 1
ATOM 846 C CA . ALA A 1 108 ? -16.808 -23.925 30.104 1.00 43.50 108 ALA A CA 1
ATOM 847 C C . ALA A 1 108 ? -17.200 -24.844 28.932 1.00 43.50 108 ALA A C 1
ATOM 849 O O . ALA A 1 108 ? -17.511 -24.321 27.864 1.00 43.50 108 ALA A O 1
ATOM 850 N N . ARG A 1 109 ? -17.202 -26.184 28.991 1.00 44.88 109 ARG A N 1
ATOM 851 C CA . ARG A 1 109 ? -17.436 -27.169 30.071 1.00 44.88 109 ARG A CA 1
ATOM 852 C C . ARG A 1 109 ? -17.032 -28.580 29.540 1.00 44.88 109 ARG A C 1
ATOM 854 O O . ARG A 1 109 ? -16.956 -28.730 28.325 1.00 44.88 109 ARG A O 1
ATOM 861 N N . PRO A 1 110 ? -16.845 -29.613 30.386 1.00 39.66 110 PRO A N 1
ATOM 862 C CA . PRO A 1 110 ? -17.995 -30.408 30.818 1.00 39.66 110 PRO A CA 1
ATOM 863 C C . PRO A 1 110 ? -18.090 -30.486 32.343 1.00 39.66 110 PRO A C 1
ATOM 865 O O . PRO A 1 110 ? -17.095 -30.531 33.058 1.00 39.66 110 PRO A O 1
ATOM 868 N N . LYS A 1 111 ? -19.326 -30.490 32.846 1.00 52.53 111 LYS A N 1
ATOM 869 C CA . LYS A 1 111 ? -19.627 -30.893 34.219 1.00 52.53 111 LYS A CA 1
ATOM 870 C C . LYS A 1 111 ? -19.246 -32.370 34.357 1.00 52.53 111 LYS A C 1
ATOM 872 O O . LYS A 1 111 ? -20.021 -33.233 33.967 1.00 52.53 111 LYS A O 1
ATOM 877 N N . SER A 1 112 ? -18.055 -32.662 34.860 1.00 49.62 112 SER A N 1
ATOM 878 C CA . SER A 1 112 ? -17.774 -33.961 35.459 1.00 49.62 112 SER A CA 1
ATOM 879 C C . SER A 1 112 ? -18.074 -33.843 36.948 1.00 49.62 112 SER A C 1
ATOM 881 O O . SER A 1 112 ? -17.314 -33.206 37.682 1.00 49.62 112 SER A O 1
ATOM 883 N N . ASP A 1 113 ? -19.184 -34.435 37.384 1.00 57.22 113 ASP A N 1
ATOM 884 C CA . ASP A 1 113 ? -19.506 -34.672 38.794 1.00 57.22 113 ASP A CA 1
ATOM 885 C C . ASP A 1 113 ? -18.563 -35.742 39.370 1.00 57.22 113 ASP A C 1
ATOM 887 O O . ASP A 1 113 ? -18.967 -36.844 39.727 1.00 57.22 113 ASP A O 1
ATOM 891 N N . LYS A 1 114 ? -17.262 -35.440 39.424 1.00 57.41 114 LYS A N 1
ATOM 892 C CA . LYS A 1 114 ? -16.325 -36.156 40.291 1.00 57.41 114 LYS A CA 1
ATOM 893 C C . LYS A 1 114 ? -16.147 -35.325 41.561 1.00 57.41 114 LYS A C 1
ATOM 895 O O . LYS A 1 114 ? -15.819 -34.138 41.442 1.00 57.41 114 LYS A O 1
ATOM 900 N N . PRO A 1 115 ? -16.377 -35.896 42.757 1.00 60.31 115 PRO A N 1
ATOM 901 C CA . PRO A 1 115 ? -16.075 -35.199 43.997 1.00 60.31 115 PRO A CA 1
ATOM 902 C C . PRO A 1 115 ? -14.582 -34.826 44.002 1.00 60.31 115 PRO A C 1
ATOM 904 O O . PRO A 1 115 ? -13.752 -35.640 43.585 1.00 60.31 115 PRO A O 1
ATOM 907 N N . PRO A 1 116 ? -14.225 -33.589 44.391 1.00 56.53 116 PRO A N 1
ATOM 908 C CA . PRO A 1 116 ? -12.832 -33.180 44.459 1.00 56.53 116 PRO A CA 1
ATOM 909 C C . PRO A 1 116 ? -12.088 -34.039 45.484 1.00 56.53 116 PRO A C 1
ATOM 911 O O 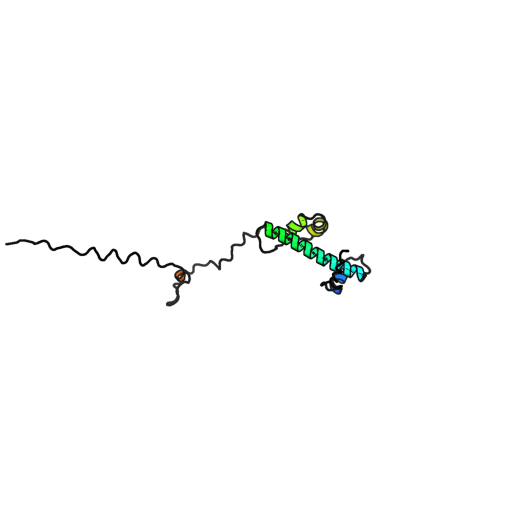. PRO A 1 116 ? -12.652 -34.451 46.499 1.00 56.53 116 PRO A O 1
ATOM 914 N N . LEU A 1 117 ? -10.814 -34.308 45.201 1.00 58.91 117 LEU A N 1
ATOM 915 C CA . LEU A 1 117 ? -9.921 -35.027 46.102 1.00 58.91 117 LEU A CA 1
ATOM 916 C C . LEU A 1 117 ? -9.881 -34.325 47.474 1.00 58.91 117 LEU A C 1
ATOM 918 O O . LEU A 1 117 ? -9.845 -33.084 47.512 1.00 58.91 117 LEU A O 1
ATOM 922 N N . PRO A 1 118 ? -9.853 -35.082 48.587 1.00 59.72 118 PRO A N 1
ATOM 923 C CA . PRO A 1 118 ? -9.721 -34.512 49.923 1.00 59.72 118 PRO A CA 1
ATOM 924 C C . PRO A 1 118 ? -8.538 -33.533 49.974 1.00 59.72 118 PRO A C 1
ATOM 926 O O . PRO A 1 118 ? -7.416 -33.898 49.639 1.00 59.72 118 PRO A O 1
ATOM 929 N N . GLY A 1 119 ? -8.800 -32.274 50.336 1.00 66.38 119 GLY A N 1
ATOM 930 C CA . GLY A 1 119 ? -7.776 -31.224 50.449 1.00 66.38 119 GLY A CA 1
ATOM 931 C C . GLY A 1 119 ? -7.749 -30.175 49.329 1.00 66.38 119 GLY A C 1
ATOM 932 O O . GLY A 1 119 ? -7.058 -29.172 49.477 1.00 66.38 119 GLY A O 1
ATOM 933 N N . THR A 1 120 ? -8.533 -30.322 48.254 1.00 66.00 120 THR A N 1
ATOM 934 C CA . THR A 1 120 ? -8.638 -29.288 47.201 1.00 66.00 120 THR A CA 1
ATOM 935 C C . THR A 1 120 ? -9.989 -28.570 47.236 1.00 66.00 120 THR A C 1
ATOM 937 O O . THR A 1 120 ? -11.045 -29.182 47.091 1.00 66.00 120 THR A O 1
ATOM 940 N N . ARG A 1 121 ? -9.975 -27.245 47.447 1.00 72.00 121 ARG A N 1
ATOM 941 C CA . ARG A 1 121 ? -11.176 -26.389 47.393 1.00 72.00 121 ARG A CA 1
ATOM 942 C C . ARG A 1 121 ? -11.321 -25.763 46.005 1.00 72.00 121 ARG A C 1
ATOM 944 O O . ARG A 1 121 ? -10.327 -25.435 45.362 1.00 72.00 121 ARG A O 1
ATOM 951 N N . ARG A 1 122 ? -12.563 -25.581 45.541 1.00 76.06 122 ARG A N 1
ATOM 952 C CA . ARG A 1 122 ? -12.846 -24.890 44.270 1.00 76.06 122 ARG A CA 1
ATOM 953 C C . ARG A 1 122 ? -12.488 -23.410 44.382 1.00 76.06 122 ARG A C 1
ATOM 955 O O . ARG A 1 122 ? -12.824 -22.772 45.375 1.00 76.06 122 ARG A O 1
ATOM 962 N N . ILE A 1 123 ? -11.881 -22.861 43.331 1.00 78.75 123 ILE A N 1
ATOM 963 C CA . ILE A 1 123 ? -11.468 -21.450 43.276 1.00 78.75 123 ILE A CA 1
ATOM 964 C C . ILE A 1 123 ? -12.641 -20.477 43.499 1.00 78.75 123 ILE A C 1
ATOM 966 O O . ILE A 1 123 ? -12.448 -19.415 44.081 1.00 78.75 123 ILE A O 1
ATOM 970 N N . ASP A 1 124 ? -13.870 -20.872 43.143 1.00 70.69 124 ASP A N 1
ATOM 971 C CA . ASP A 1 124 ? -15.087 -20.065 43.325 1.00 70.69 124 ASP A CA 1
ATOM 972 C C . ASP A 1 124 ? -15.393 -19.746 44.801 1.00 70.69 124 ASP A C 1
ATOM 974 O O . ASP A 1 124 ? -16.115 -18.795 45.096 1.00 70.69 124 ASP A O 1
ATOM 978 N N . GLN A 1 125 ? -14.864 -20.532 45.747 1.00 70.12 125 GLN A N 1
ATOM 979 C CA . GLN A 1 125 ? -15.055 -20.303 47.184 1.00 70.12 125 GLN A CA 1
ATOM 980 C C . GLN A 1 125 ? -14.213 -19.145 47.730 1.00 70.12 125 GLN A C 1
ATOM 982 O O . GLN A 1 125 ? -14.592 -18.578 48.748 1.00 70.12 125 GLN A O 1
ATOM 987 N N . PHE A 1 126 ? -13.119 -18.761 47.064 1.00 71.62 126 PHE A N 1
ATOM 988 C CA . PHE A 1 126 ? -12.261 -17.654 47.508 1.00 71.62 126 PHE A CA 1
ATOM 989 C C . PHE A 1 126 ? -12.918 -16.280 47.346 1.00 71.62 126 PHE A C 1
ATOM 991 O O . PHE A 1 126 ? -12.614 -15.361 48.097 1.00 71.62 126 PHE A O 1
ATOM 998 N N . PHE A 1 127 ? -13.830 -16.141 46.383 1.00 74.38 127 PHE A N 1
ATOM 999 C CA . PHE A 1 127 ? -14.481 -14.869 46.059 1.00 74.38 127 PHE A CA 1
ATOM 1000 C C . PHE A 1 127 ? -15.893 -14.744 46.644 1.00 74.38 127 PHE A C 1
ATOM 1002 O O . PHE A 1 127 ? -16.561 -13.731 46.433 1.00 74.38 127 PHE A O 1
ATOM 1009 N N . ARG A 1 128 ? -16.372 -15.749 47.394 1.00 70.75 128 ARG A N 1
ATOM 1010 C CA . ARG A 1 128 ? -17.628 -15.615 48.138 1.00 70.75 128 ARG A CA 1
ATOM 1011 C C . ARG A 1 128 ? -17.371 -14.841 49.424 1.00 70.75 128 ARG A C 1
ATOM 1013 O O . ARG A 1 128 ? -16.775 -15.353 50.366 1.00 70.75 128 ARG A O 1
ATOM 1020 N N . LYS A 1 129 ? -17.865 -13.604 49.440 1.00 60.56 129 LYS A N 1
ATOM 1021 C CA . LYS A 1 129 ? -17.978 -12.754 50.626 1.00 60.56 129 LYS A CA 1
ATOM 1022 C C . LYS A 1 129 ? -18.698 -13.534 51.745 1.00 60.56 129 LYS A C 1
ATOM 1024 O O . LYS A 1 129 ? -19.783 -14.059 51.483 1.00 60.56 129 LYS A O 1
ATOM 1029 N N . PRO A 1 130 ? -18.125 -13.665 52.953 1.00 55.44 130 PRO A N 1
ATOM 1030 C CA . PRO A 1 130 ? -18.771 -14.393 54.034 1.00 55.44 130 PRO A CA 1
ATOM 1031 C C . PRO A 1 130 ? -19.866 -13.518 54.656 1.00 55.44 130 PRO A C 1
ATOM 1033 O O . PRO A 1 130 ? -19.593 -12.643 55.466 1.00 55.44 130 PRO A O 1
ATOM 1036 N N . GLU A 1 131 ? -21.124 -13.759 54.295 1.00 56.12 131 GLU A N 1
ATOM 1037 C CA . GLU A 1 131 ? -22.276 -13.354 55.108 1.00 56.12 131 GLU A CA 1
ATOM 1038 C C . GLU A 1 131 ? -22.503 -14.428 56.175 1.00 56.12 131 GLU A C 1
ATOM 1040 O O . GLU A 1 131 ? -23.287 -15.356 55.982 1.00 56.12 131 GLU A O 1
ATOM 1045 N N . ARG A 1 132 ? -21.747 -14.382 57.278 1.00 53.59 132 ARG A N 1
ATOM 1046 C CA . ARG A 1 132 ? -21.974 -15.310 58.401 1.00 53.59 132 ARG A CA 1
ATOM 1047 C C . ARG A 1 132 ? -21.753 -14.757 59.805 1.00 53.59 132 ARG A C 1
ATOM 1049 O O . ARG A 1 132 ? -21.725 -15.540 60.745 1.00 53.59 132 ARG A O 1
ATOM 1056 N N . GLU A 1 133 ? -21.699 -13.442 59.978 1.00 47.47 133 GLU A N 1
ATOM 1057 C CA . GLU A 1 133 ? -21.638 -12.851 61.326 1.00 47.47 133 GLU A CA 1
ATOM 1058 C C . GLU A 1 133 ? -22.956 -12.208 61.790 1.00 47.47 133 GLU A C 1
ATOM 1060 O O . GLU A 1 133 ? -23.067 -11.828 62.947 1.00 47.47 133 GLU A O 1
ATOM 1065 N N . ALA A 1 134 ? -24.007 -12.177 60.960 1.00 47.72 134 ALA A N 1
ATOM 1066 C CA . ALA A 1 134 ? -25.283 -11.549 61.331 1.00 47.72 134 ALA A CA 1
ATOM 1067 C C . ALA A 1 134 ? -26.313 -12.478 62.016 1.00 47.72 134 ALA A C 1
ATOM 1069 O O . ALA A 1 134 ? -27.402 -12.021 62.334 1.00 47.72 134 ALA A O 1
ATOM 1070 N N . GLN A 1 135 ? -26.018 -13.767 62.247 1.00 46.16 135 GLN A N 1
ATOM 1071 C CA . GLN A 1 135 ? -26.998 -14.720 62.818 1.00 46.16 135 GLN A CA 1
ATOM 1072 C C . GLN A 1 135 ? -26.602 -15.318 64.180 1.00 46.16 135 GLN A C 1
ATOM 1074 O O . GLN A 1 135 ? -27.309 -16.176 64.697 1.00 46.16 135 GLN A O 1
ATOM 1079 N N . ALA A 1 136 ? -25.503 -14.869 64.795 1.00 49.50 136 ALA A N 1
ATOM 1080 C CA . ALA A 1 136 ? -25.027 -15.429 66.067 1.00 49.50 136 ALA A CA 1
ATOM 1081 C C . ALA A 1 136 ? -25.506 -14.684 67.333 1.00 49.50 136 ALA A C 1
ATOM 1083 O O . ALA A 1 136 ? -25.153 -15.101 68.432 1.00 49.50 136 ALA A O 1
ATOM 1084 N N . GLN A 1 137 ? -26.305 -13.612 67.223 1.00 49.28 137 GLN A N 1
ATOM 1085 C CA . GLN A 1 137 ? -26.752 -12.827 68.392 1.00 49.28 137 GLN A CA 1
ATOM 1086 C C . GLN A 1 137 ? -28.239 -12.964 68.764 1.00 49.28 137 GLN A C 1
ATOM 1088 O O . GLN A 1 137 ? -28.619 -12.510 69.838 1.00 49.28 137 GLN A O 1
ATOM 1093 N N . GLU A 1 138 ? -29.073 -13.650 67.976 1.00 50.28 138 GLU A N 1
ATOM 1094 C CA . GLU A 1 138 ? -30.525 -13.723 68.249 1.00 50.28 138 GLU A CA 1
ATOM 1095 C C . GLU A 1 138 ? -30.976 -14.983 69.021 1.00 50.28 138 GLU A C 1
ATOM 1097 O O . GLU A 1 138 ? -32.153 -15.141 69.321 1.00 50.28 138 GLU A O 1
ATOM 1102 N N . GLN A 1 139 ? -30.061 -15.883 69.409 1.00 49.25 139 GLN A N 1
ATOM 1103 C CA . GLN A 1 139 ? -30.412 -17.094 70.182 1.00 49.25 139 GLN A CA 1
ATOM 1104 C C . GLN A 1 139 ? -30.058 -17.042 71.679 1.00 49.25 139 GLN A C 1
ATOM 1106 O O . GLN A 1 139 ? -30.374 -17.981 72.404 1.00 49.25 139 GLN A O 1
ATOM 1111 N N . ALA A 1 140 ? -29.469 -15.952 72.182 1.00 49.62 140 ALA A N 1
ATOM 1112 C CA . ALA A 1 140 ? -29.055 -15.861 73.590 1.00 49.62 140 ALA A CA 1
ATOM 1113 C C . ALA A 1 140 ? -30.081 -15.199 74.540 1.00 49.62 140 ALA A C 1
ATOM 1115 O O . ALA A 1 140 ? -29.788 -15.066 75.724 1.00 49.62 140 ALA A O 1
ATOM 1116 N N . GLN A 1 141 ? -31.271 -14.790 74.075 1.00 50.25 141 GLN A N 1
ATOM 1117 C CA . GLN A 1 141 ? -32.263 -14.084 74.917 1.00 50.25 141 GLN A CA 1
ATOM 1118 C C . GLN A 1 141 ? -33.574 -14.838 75.202 1.00 50.25 141 GLN A C 1
ATOM 1120 O O . GLN A 1 141 ? -34.426 -14.310 75.908 1.00 50.25 141 GLN A O 1
ATOM 1125 N N . ALA A 1 142 ? -33.754 -16.080 74.744 1.00 49.66 142 ALA A N 1
ATOM 1126 C CA . ALA A 1 142 ? -35.026 -16.796 74.926 1.00 49.66 142 ALA A CA 1
ATOM 1127 C C . ALA A 1 142 ? -35.100 -17.713 76.168 1.00 49.66 142 ALA A C 1
ATOM 1129 O O . ALA A 1 142 ? -35.993 -18.554 76.245 1.00 49.66 142 ALA A O 1
ATOM 1130 N N . GLN A 1 143 ? -34.191 -17.589 77.143 1.00 50.88 143 GLN A N 1
ATOM 1131 C CA . GLN A 1 143 ? -34.161 -18.481 78.310 1.00 50.88 143 GLN A CA 1
ATOM 1132 C C . GLN A 1 143 ? -34.198 -17.718 79.642 1.00 50.88 143 GLN A C 1
ATOM 1134 O O . GLN A 1 143 ? -33.247 -17.721 80.413 1.00 50.88 143 GLN A O 1
ATOM 1139 N N . THR A 1 144 ? -35.338 -17.088 79.925 1.00 47.44 144 THR A N 1
ATOM 1140 C CA . THR A 1 144 ? -35.776 -16.744 81.287 1.00 47.44 144 THR A CA 1
ATOM 1141 C C . THR A 1 144 ? -37.283 -16.985 81.397 1.00 47.44 144 THR A C 1
ATOM 1143 O O . THR A 1 144 ? -38.099 -16.136 81.051 1.00 47.44 144 THR A O 1
ATOM 1146 N N . GLN A 1 145 ? -37.670 -18.167 81.878 1.00 48.44 145 GLN A N 1
ATOM 1147 C CA . GLN A 1 145 ? -39.016 -18.414 82.405 1.00 48.44 145 GLN A CA 1
ATOM 1148 C C . GLN A 1 145 ? -38.895 -18.694 83.911 1.00 48.44 145 GLN A C 1
ATOM 1150 O O . GLN A 1 145 ? -38.043 -19.500 84.292 1.00 48.44 145 GLN A O 1
ATOM 1155 N N . PRO A 1 146 ? -39.689 -18.039 84.777 1.00 55.97 146 PRO A N 1
ATOM 1156 C CA . PRO A 1 146 ? -39.710 -18.337 86.205 1.00 55.97 146 PRO A CA 1
ATOM 1157 C C . PRO A 1 146 ? -40.584 -19.578 86.482 1.00 55.97 146 PRO A C 1
ATOM 1159 O O . PRO A 1 146 ? -41.558 -19.802 85.759 1.00 55.97 146 PRO A O 1
ATOM 1162 N N . PRO A 1 147 ? -40.286 -20.386 87.517 1.00 55.66 147 PRO A N 1
ATOM 1163 C CA . PRO A 1 147 ? -41.138 -21.508 87.886 1.00 55.66 147 PRO A CA 1
ATOM 1164 C C . PRO A 1 147 ? -42.397 -21.018 88.620 1.00 55.66 147 PRO A C 1
ATOM 1166 O O . PRO A 1 147 ? -42.333 -20.165 89.505 1.00 55.66 147 PRO A O 1
ATOM 1169 N N . VAL A 1 148 ? -43.543 -21.575 88.231 1.00 60.09 148 VAL A N 1
ATOM 1170 C CA . VAL A 1 148 ? -44.862 -21.386 88.857 1.00 60.09 148 VAL A CA 1
ATOM 1171 C C . VAL A 1 148 ? -44.960 -22.301 90.091 1.00 60.09 148 VAL A C 1
ATOM 1173 O O . VAL A 1 148 ? -44.504 -23.444 89.999 1.00 60.09 148 VAL A O 1
ATOM 1176 N N . PRO A 1 149 ? -45.528 -21.861 91.232 1.00 61.00 149 PRO A N 1
ATOM 1177 C CA . PRO A 1 149 ? -45.687 -22.719 92.400 1.00 61.00 149 PRO A CA 1
ATOM 1178 C C . PRO A 1 149 ? -46.890 -23.649 92.203 1.00 61.00 149 PRO A C 1
ATOM 1180 O O . PRO A 1 149 ? -47.968 -23.201 91.813 1.00 61.00 149 PRO A O 1
ATOM 1183 N N . VAL A 1 150 ? -46.701 -24.937 92.479 1.00 62.62 150 VAL A N 1
ATOM 1184 C CA . VAL A 1 150 ? -47.789 -25.910 92.630 1.00 62.62 150 VAL A CA 1
ATOM 1185 C C . VAL A 1 150 ? -47.974 -26.188 94.116 1.00 62.62 150 VAL A C 1
ATOM 1187 O O . VAL A 1 150 ? -47.077 -26.686 94.791 1.00 62.62 150 VAL A O 1
ATOM 1190 N N . ASP A 1 151 ? -49.136 -25.759 94.587 1.00 52.00 151 ASP A N 1
ATOM 1191 C CA . ASP A 1 151 ? -49.755 -26.034 95.876 1.00 52.00 151 ASP A CA 1
ATOM 1192 C C . ASP A 1 151 ? -50.305 -27.468 95.867 1.00 52.00 151 ASP A C 1
ATOM 1194 O O . ASP A 1 151 ? -51.066 -27.801 94.959 1.00 52.00 151 ASP A O 1
ATOM 1198 N N . GLU A 1 152 ? -49.926 -28.308 96.837 1.00 50.69 152 GLU A N 1
ATOM 1199 C CA . GLU A 1 152 ? -50.757 -29.449 97.242 1.00 50.69 152 GLU A CA 1
ATOM 1200 C C . GLU A 1 152 ? -50.421 -29.930 98.673 1.00 50.69 152 GLU A C 1
ATOM 1202 O O . GLU A 1 152 ? -49.356 -30.500 98.906 1.00 50.69 152 GLU A O 1
ATOM 1207 N N . SER A 1 153 ? -51.409 -29.727 99.560 1.00 55.88 153 SER A N 1
ATOM 1208 C CA . SER A 1 153 ? -51.715 -30.362 100.867 1.00 55.88 153 SER A CA 1
ATOM 1209 C C . SER A 1 153 ? -50.808 -30.144 102.084 1.00 55.88 153 SER A C 1
ATOM 1211 O O . SER A 1 153 ? -49.715 -30.744 102.165 1.00 55.88 153 SER A O 1
#

Secondary structure (DSSP, 8-state):
----------SS-SS-HHHHHHHHTTSTT-----HHHHHHHHHHHHHHHHHHHHHHHHHHHHTT-SS--HHHHHHHHHHSHHHHHHHTTTSPPPPP-----------------PPPPTT---GGGTT-----SSSSSSSSSS---PPPP----

Solvent-accessible surface area (backbone atoms only — not comparable to full-atom values): 10437 Å² total; per-residue (Å²): 133,84,80,83,79,78,72,79,69,64,98,62,65,93,64,59,64,71,57,56,53,53,59,63,50,67,42,87,86,48,84,78,81,54,71,66,58,53,50,50,54,45,50,51,49,53,56,46,50,54,52,52,50,52,44,12,44,52,46,16,49,78,68,75,39,97,63,76,49,71,71,24,42,54,52,34,34,69,73,36,64,82,54,27,78,74,43,60,87,76,51,80,75,83,74,72,84,69,73,76,82,68,73,85,68,76,88,82,81,78,91,69,94,63,82,71,61,94,93,62,78,64,74,75,63,77,74,55,78,84,89,72,79,88,74,80,74,82,76,81,76,84,84,84,79,84,87,80,89,83,87,82,137

Mean predicted aligned error: 17.74 Å

Organism: NCBI:txid520843

Foldseek 3Di:
DDDPPPPPPDLDFPDDLVVLVVVQVVDVVCPDDDPVNSSVVRVVVVVVVVQLVVQLVVQCVVVVHPDRDLVSSQVSQVVDVVSVVPCNVVRDPDDDDDDPPDPPPDDDDDPDPDDDDPPDDDPVVVPDDDPDPPPPPPPPPPDDDDDDDDDDD

Radius of gyration: 37.09 Å; Cα contacts (8 Å, |Δi|>4): 57; chains: 1; bounding box: 70×71×122 Å

Nearest PDB structures (foldseek):
  9gd3-assembly1_C  TM=7.946E-01  e=1.534E-04  Xenopus laevis
  8bvw-assembly1_c  TM=7.357E-01  e=5.133E-04  Xenopus laevis
  8ihm-assembly1_C  TM=7.165E-01  e=4.242E-04  Xenopus laevis
  8upf-assembly1_G  TM=7.136E-01  e=5.829E-04  Homo sapiens
  8xjv-assembly1_ap  TM=6.122E-01  e=3.735E-04  Xenopus laevis

pLDDT: mean 77.04, std 20.98, range [39.66, 98.44]